Pr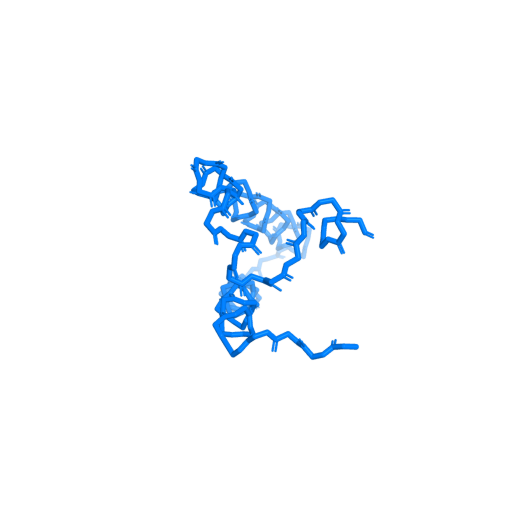otein AF-A0A101GKF9-F1 (afdb_monomer)

Foldseek 3Di:
DDFDPLLVVVVVVLVVVLVVLLCVLVPDDDDDPVVSVVSSVVVVVVSVVVVCVVCVVVQVVSCVNRVHHPVVVVD

pLDDT: mean 86.2, std 10.92, range [49.34, 97.06]

Sequence (75 aa):
MTLPRAGVLLAAVVLALYAITAAVVLTAPYGDPFNVIARLTALWGFLALAIAAILTPLLREIMMVFGRPFLAVHH

Secondary structure (DSSP, 8-state):
-PPPHHHHHHHHHHHHHHHHHHHHHHHS--S-HHHHHHHHHHHHHHHHHHHHHHHGGGHHHHHHHHTS-THHHH-

Solvent-accessible surface area (backbone atoms only — not comparable to full-atom values): 4375 Å² total; per-residue (Å²): 135,85,69,40,70,64,29,51,49,52,52,49,52,54,51,49,52,55,51,50,53,49,50,56,53,73,69,44,90,77,93,50,72,67,58,48,52,54,50,48,52,50,52,53,51,51,50,49,51,51,52,49,62,66,43,58,89,40,48,71,60,48,22,61,40,48,72,44,62,57,76,77,73,77,106

Structure (mmCIF, N/CA/C/O backbone):
data_AF-A0A101GKF9-F1
#
_entry.id   AF-A0A101GKF9-F1
#
loop_
_atom_site.group_PDB
_atom_site.id
_atom_site.type_symbol
_atom_site.label_atom_id
_atom_site.label_alt_id
_atom_site.label_comp_id
_atom_site.label_asym_id
_atom_site.label_entity_id
_atom_site.label_seq_id
_atom_site.pdbx_PDB_ins_code
_atom_site.Cartn_x
_atom_site.Cartn_y
_atom_site.Cartn_z
_atom_site.occupancy
_atom_site.B_iso_or_equiv
_atom_site.auth_seq_id
_atom_site.auth_comp_id
_atom_site.auth_asym_id
_atom_site.auth_atom_id
_atom_site.pdbx_PDB_model_num
ATOM 1 N N . MET A 1 1 ? 1.160 -3.565 23.670 1.00 55.53 1 MET A N 1
ATOM 2 C CA . MET A 1 1 ? -0.216 -4.114 23.587 1.00 55.53 1 MET A CA 1
ATOM 3 C C . MET A 1 1 ? -0.475 -4.649 22.185 1.00 55.53 1 MET A C 1
ATOM 5 O O . MET A 1 1 ? -0.102 -3.986 21.221 1.00 55.53 1 MET A O 1
ATOM 9 N N . THR A 1 2 ? -1.087 -5.828 22.073 1.00 73.38 2 THR A N 1
ATOM 10 C CA . THR A 1 2 ? -1.371 -6.539 20.813 1.00 73.38 2 THR A CA 1
ATOM 11 C C . THR A 1 2 ? -2.575 -5.941 20.080 1.00 73.38 2 THR A C 1
ATOM 13 O O . THR A 1 2 ? -3.546 -5.540 20.716 1.00 73.38 2 THR A O 1
ATOM 16 N N . LEU A 1 3 ? -2.515 -5.848 18.750 1.00 76.38 3 LEU A N 1
ATOM 17 C CA . LEU A 1 3 ? -3.670 -5.473 17.926 1.00 76.38 3 LEU A CA 1
ATOM 18 C C . LEU A 1 3 ? -4.709 -6.610 17.908 1.00 76.38 3 LEU A C 1
ATOM 20 O O . LEU A 1 3 ? -4.317 -7.781 17.929 1.00 76.38 3 LEU A O 1
ATOM 24 N N . PRO A 1 4 ? -6.017 -6.306 17.831 1.00 85.56 4 PRO A N 1
ATOM 25 C CA . PRO A 1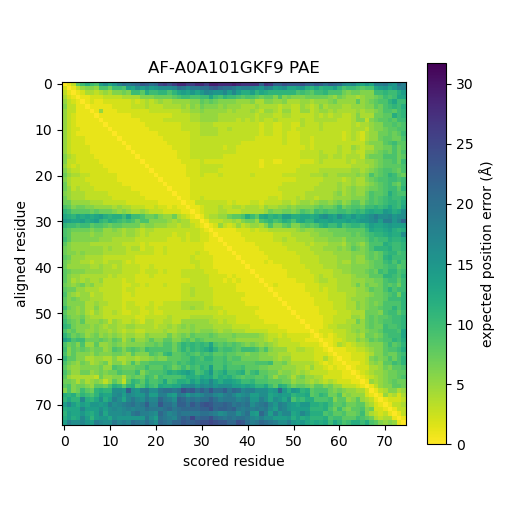 4 ? -7.036 -7.320 17.575 1.00 85.56 4 PRO A CA 1
ATOM 26 C C . PRO A 1 4 ? -6.778 -8.031 16.239 1.00 85.56 4 PRO A C 1
ATOM 28 O O . PRO A 1 4 ? -6.307 -7.411 15.285 1.00 85.56 4 PRO A O 1
ATOM 31 N N . ARG A 1 5 ? -7.140 -9.319 16.131 1.00 87.50 5 ARG A N 1
ATOM 32 C CA . ARG A 1 5 ? -6.954 -10.110 14.893 1.00 87.50 5 ARG A CA 1
ATOM 33 C C . ARG A 1 5 ? -7.570 -9.432 13.667 1.00 87.50 5 ARG A C 1
ATOM 35 O O . ARG A 1 5 ? -6.963 -9.437 12.605 1.00 87.50 5 ARG A O 1
ATOM 42 N N . ALA A 1 6 ? -8.740 -8.814 13.830 1.00 84.38 6 ALA A N 1
ATOM 43 C CA . ALA A 1 6 ? -9.412 -8.074 12.765 1.00 84.38 6 ALA A CA 1
ATOM 44 C C . ALA A 1 6 ? -8.592 -6.863 12.281 1.00 84.38 6 ALA A C 1
ATOM 46 O O . ALA A 1 6 ? -8.447 -6.674 11.078 1.00 84.38 6 ALA A O 1
ATOM 47 N N . GLY A 1 7 ? -7.989 -6.094 13.196 1.00 84.44 7 GLY A N 1
ATOM 48 C CA . GLY A 1 7 ? -7.092 -4.990 12.844 1.00 84.44 7 GLY A CA 1
ATOM 49 C C . GLY A 1 7 ? -5.824 -5.462 12.127 1.00 84.44 7 GLY A C 1
ATOM 50 O O . GLY A 1 7 ? -5.394 -4.833 11.164 1.00 84.44 7 GLY A O 1
ATOM 51 N N . VAL A 1 8 ? -5.267 -6.609 12.534 1.00 88.94 8 VAL A N 1
ATOM 52 C CA . VAL A 1 8 ? -4.128 -7.234 11.837 1.00 88.94 8 VAL A CA 1
ATOM 53 C C . VAL A 1 8 ? -4.513 -7.661 10.419 1.00 88.94 8 VAL A C 1
ATOM 55 O O . VAL A 1 8 ? -3.771 -7.383 9.481 1.00 88.94 8 VAL A O 1
ATOM 58 N N . LEU A 1 9 ? -5.677 -8.294 10.244 1.00 90.44 9 LEU A N 1
ATOM 59 C CA . LEU A 1 9 ? -6.176 -8.699 8.927 1.00 90.44 9 LEU A CA 1
ATOM 60 C C . LEU A 1 9 ? -6.418 -7.492 8.018 1.00 90.44 9 LEU A C 1
ATOM 62 O O . LEU A 1 9 ? -5.985 -7.504 6.870 1.00 90.44 9 LEU A O 1
ATOM 66 N N . LEU A 1 10 ? -7.051 -6.435 8.532 1.00 87.75 10 LEU A N 1
ATOM 67 C CA . LEU A 1 10 ? -7.277 -5.206 7.774 1.00 87.75 10 LEU A CA 1
ATOM 68 C C . LEU A 1 10 ? -5.951 -4.573 7.327 1.00 87.75 10 LEU A C 1
ATOM 70 O O . LEU A 1 10 ? -5.796 -4.241 6.154 1.00 87.75 10 LEU A O 1
ATOM 74 N N . ALA A 1 11 ? -4.976 -4.463 8.233 1.00 88.25 11 ALA A N 1
ATOM 75 C CA . ALA A 1 11 ? -3.648 -3.952 7.902 1.00 88.25 11 ALA A CA 1
ATOM 76 C C . ALA A 1 11 ? -2.942 -4.821 6.845 1.00 88.25 11 ALA A C 1
ATOM 78 O O . ALA A 1 11 ? -2.338 -4.288 5.915 1.00 88.25 11 ALA A O 1
ATOM 79 N N . ALA A 1 12 ? -3.063 -6.149 6.942 1.00 93.94 12 ALA A N 1
ATOM 80 C CA . ALA A 1 12 ? -2.506 -7.074 5.960 1.00 93.94 12 ALA A CA 1
ATOM 81 C C . ALA A 1 12 ? -3.155 -6.919 4.574 1.00 93.94 12 ALA A C 1
ATOM 83 O O . ALA A 1 12 ? -2.447 -6.950 3.572 1.00 93.94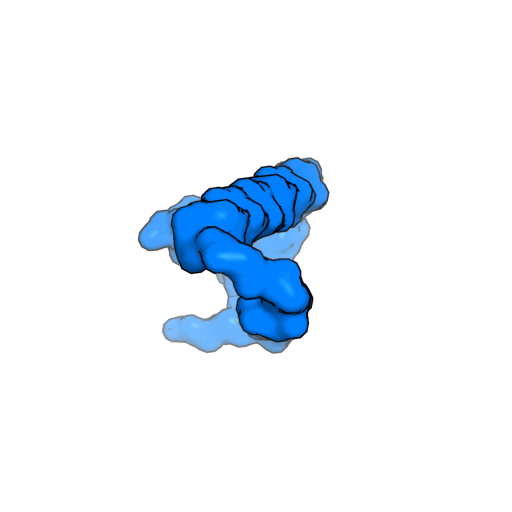 12 ALA A O 1
ATOM 84 N N . VAL A 1 13 ? -4.474 -6.700 4.502 1.00 94.12 13 VAL A N 1
ATOM 85 C CA . VAL A 1 13 ? -5.183 -6.440 3.236 1.00 94.12 13 VAL A CA 1
ATOM 86 C C . VAL A 1 13 ? -4.714 -5.131 2.605 1.00 94.12 13 VAL A C 1
ATOM 88 O O . VAL A 1 13 ? -4.403 -5.108 1.416 1.00 94.12 13 VAL A O 1
ATOM 91 N N . VAL A 1 14 ? -4.606 -4.055 3.391 1.00 92.81 14 VAL A N 1
ATOM 92 C CA . VAL A 1 14 ? -4.074 -2.774 2.902 1.00 92.81 14 VAL A CA 1
ATOM 93 C C . VAL A 1 14 ? -2.655 -2.964 2.365 1.00 92.81 14 VAL A C 1
ATOM 95 O O . VAL A 1 14 ? -2.372 -2.568 1.237 1.00 92.81 14 VAL A O 1
ATOM 98 N N . LEU A 1 15 ? -1.784 -3.640 3.118 1.00 95.44 15 LEU A N 1
ATOM 99 C CA . LEU A 1 15 ? -0.414 -3.920 2.690 1.00 95.44 15 LEU A CA 1
ATOM 100 C C . LEU A 1 15 ? -0.367 -4.756 1.402 1.00 95.44 15 LEU A C 1
ATOM 102 O O . LEU A 1 15 ? 0.425 -4.461 0.508 1.00 95.44 15 LEU A O 1
ATOM 106 N N . ALA A 1 16 ? -1.237 -5.761 1.276 1.00 96.88 16 ALA A N 1
ATOM 107 C CA . ALA A 1 16 ? -1.346 -6.574 0.072 1.00 96.88 16 ALA A CA 1
ATOM 108 C C . ALA A 1 16 ? -1.745 -5.731 -1.149 1.00 96.88 16 ALA A C 1
ATOM 110 O O . ALA A 1 16 ? -1.165 -5.911 -2.217 1.00 96.88 16 ALA A O 1
ATOM 111 N N . LEU A 1 17 ? -2.660 -4.766 -1.004 1.00 95.19 17 LEU A N 1
ATOM 112 C CA . LEU A 1 17 ? -3.019 -3.849 -2.093 1.00 95.19 17 LEU A CA 1
ATOM 113 C C . LEU A 1 17 ? -1.823 -2.994 -2.542 1.00 95.19 17 LEU A C 1
ATOM 115 O O . LEU A 1 17 ? -1.571 -2.871 -3.743 1.00 95.19 17 LEU A O 1
ATOM 119 N N . TYR A 1 18 ? -1.038 -2.455 -1.605 1.00 95.75 18 TYR A N 1
ATOM 120 C CA . TYR A 1 18 ? 0.195 -1.728 -1.935 1.00 95.75 18 TYR A CA 1
ATOM 121 C C . TYR A 1 18 ? 1.227 -2.618 -2.642 1.00 95.75 18 TYR A C 1
ATOM 123 O O . TYR A 1 18 ? 1.831 -2.197 -3.629 1.00 95.75 18 TYR A O 1
ATOM 131 N N . ALA A 1 19 ? 1.399 -3.859 -2.185 1.00 97.06 19 ALA A N 1
ATOM 132 C CA . ALA A 1 19 ? 2.318 -4.812 -2.799 1.00 97.06 19 ALA A CA 1
ATOM 133 C C . ALA A 1 19 ? 1.878 -5.214 -4.217 1.00 97.06 19 ALA A C 1
ATOM 135 O O . ALA A 1 19 ? 2.700 -5.232 -5.130 1.00 97.06 19 ALA A O 1
ATOM 136 N N . ILE A 1 20 ? 0.584 -5.484 -4.424 1.00 96.56 20 ILE A N 1
ATOM 137 C CA . ILE A 1 20 ? 0.025 -5.830 -5.739 1.00 96.56 20 ILE A CA 1
ATOM 138 C C . ILE A 1 20 ? 0.194 -4.661 -6.708 1.00 96.56 20 ILE A C 1
ATOM 140 O O . ILE A 1 20 ? 0.675 -4.852 -7.822 1.00 96.56 20 ILE A O 1
ATOM 144 N N . THR A 1 21 ? -0.157 -3.445 -6.289 1.00 95.12 21 THR A N 1
ATOM 145 C CA . THR A 1 21 ? -0.000 -2.252 -7.136 1.00 95.12 21 THR A CA 1
ATOM 146 C C . THR A 1 21 ? 1.461 -1.995 -7.497 1.00 95.12 21 THR A C 1
ATOM 148 O O . THR A 1 21 ? 1.753 -1.706 -8.657 1.00 95.12 21 THR A O 1
ATOM 151 N N . ALA A 1 22 ? 2.389 -2.193 -6.558 1.00 95.19 22 ALA A N 1
ATOM 152 C CA . ALA A 1 22 ? 3.819 -2.130 -6.837 1.00 95.19 22 ALA A CA 1
ATOM 153 C C . ALA A 1 22 ? 4.257 -3.201 -7.841 1.00 95.19 22 ALA A C 1
ATOM 155 O O . ALA A 1 22 ? 4.903 -2.877 -8.833 1.00 95.19 22 ALA A O 1
ATOM 156 N N . ALA A 1 23 ? 3.862 -4.459 -7.632 1.00 96.12 23 ALA A N 1
ATOM 157 C CA . ALA A 1 23 ? 4.200 -5.559 -8.529 1.00 96.12 23 ALA A CA 1
ATOM 158 C C . ALA A 1 23 ? 3.686 -5.304 -9.953 1.00 96.12 23 ALA A C 1
ATOM 160 O O . ALA A 1 23 ? 4.442 -5.458 -10.908 1.00 96.12 23 ALA A O 1
ATOM 161 N N . VAL A 1 24 ? 2.440 -4.845 -10.104 1.00 94.38 24 VAL A N 1
ATOM 162 C CA . VAL A 1 24 ? 1.849 -4.505 -11.409 1.00 94.38 24 VAL A CA 1
ATOM 163 C C . VAL A 1 24 ? 2.643 -3.404 -12.112 1.00 94.38 24 VAL A C 1
ATOM 165 O O . VAL A 1 24 ? 2.922 -3.516 -13.302 1.00 94.38 24 VAL A O 1
ATOM 168 N N . VAL A 1 25 ? 3.031 -2.344 -11.399 1.00 93.94 25 VAL A N 1
ATOM 169 C CA . VAL A 1 25 ? 3.776 -1.231 -12.005 1.00 93.94 25 VAL A CA 1
ATOM 170 C C . VAL A 1 25 ? 5.211 -1.633 -12.351 1.00 93.94 25 VAL A C 1
ATOM 172 O O . VAL A 1 25 ? 5.685 -1.283 -13.429 1.00 93.94 25 VAL A O 1
ATOM 175 N N . LEU A 1 26 ? 5.884 -2.387 -11.478 1.00 93.56 26 LEU A N 1
ATOM 176 C CA . LEU A 1 26 ? 7.282 -2.792 -11.657 1.00 93.56 26 LEU A CA 1
ATOM 177 C C . LEU A 1 26 ? 7.471 -3.908 -12.696 1.0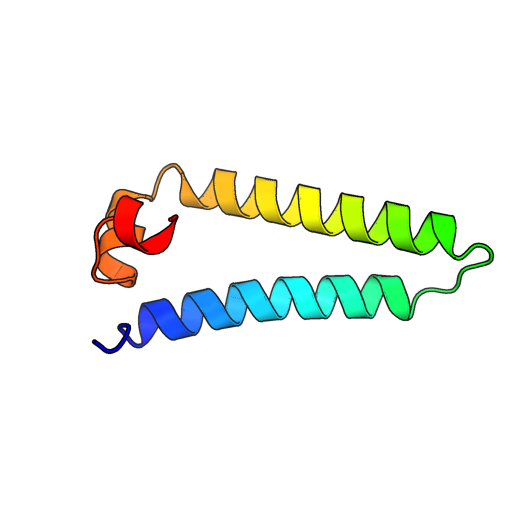0 93.56 26 LEU A C 1
ATOM 179 O O . LEU A 1 26 ? 8.557 -4.033 -13.253 1.00 93.56 26 LEU A O 1
ATOM 183 N N . THR A 1 27 ? 6.441 -4.717 -12.957 1.00 93.88 27 THR A N 1
ATOM 184 C CA . THR A 1 27 ? 6.487 -5.793 -13.968 1.00 93.88 27 THR A CA 1
ATOM 185 C C . THR A 1 27 ? 5.924 -5.376 -15.325 1.00 93.88 27 THR A C 1
ATOM 187 O O . THR A 1 27 ? 6.101 -6.094 -16.309 1.00 93.88 27 THR A O 1
ATOM 190 N N . ALA A 1 28 ? 5.263 -4.219 -15.411 1.00 90.94 28 ALA A N 1
ATOM 191 C CA . ALA A 1 28 ? 4.799 -3.684 -16.682 1.00 90.94 28 ALA A CA 1
ATOM 192 C C . ALA A 1 28 ? 5.992 -3.252 -17.557 1.00 90.94 28 ALA A C 1
ATOM 194 O O . ALA A 1 28 ? 6.922 -2.630 -17.041 1.00 90.94 28 ALA A O 1
ATOM 195 N N . PRO A 1 29 ? 5.964 -3.498 -18.882 1.00 91.81 29 PRO A N 1
ATOM 196 C CA . PRO A 1 29 ? 6.987 -2.985 -19.788 1.00 91.81 29 PRO A CA 1
ATOM 197 C C . PRO A 1 29 ? 7.120 -1.463 -19.671 1.00 91.81 29 PRO A C 1
ATOM 199 O O . PRO A 1 29 ? 6.118 -0.741 -19.692 1.00 91.81 29 PRO A O 1
ATOM 202 N N . TYR A 1 30 ? 8.353 -0.970 -19.562 1.00 85.00 30 TYR A N 1
ATOM 203 C CA . TYR A 1 30 ? 8.641 0.459 -19.479 1.00 85.00 30 TYR A CA 1
ATOM 204 C C . TYR A 1 30 ? 9.888 0.827 -20.284 1.00 85.00 30 TYR A C 1
ATOM 206 O O . TYR A 1 30 ? 10.828 0.044 -20.387 1.00 85.00 30 TYR A O 1
ATOM 214 N N . GLY A 1 31 ? 9.880 2.032 -20.862 1.00 87.44 31 GLY A N 1
ATOM 215 C CA . GLY A 1 31 ? 11.034 2.603 -21.569 1.00 87.44 31 GLY A CA 1
ATOM 216 C C . GLY A 1 31 ? 11.820 3.629 -20.749 1.00 87.44 31 GLY A C 1
ATOM 217 O O . GLY A 1 31 ? 12.996 3.843 -21.015 1.00 87.44 31 GLY A O 1
ATOM 218 N N . ASP A 1 32 ? 11.190 4.244 -19.744 1.00 92.81 32 ASP A N 1
ATOM 219 C CA . ASP A 1 32 ? 11.769 5.319 -18.931 1.00 92.81 32 ASP A CA 1
ATOM 220 C C . ASP A 1 32 ? 11.515 5.068 -17.429 1.00 92.81 32 ASP A C 1
ATOM 222 O O . ASP A 1 32 ? 10.350 4.981 -17.018 1.00 92.81 32 ASP A O 1
ATOM 226 N N . PRO A 1 33 ? 12.567 4.969 -16.593 1.00 91.62 33 PRO A N 1
ATOM 227 C CA . PRO A 1 33 ? 12.441 4.815 -15.144 1.00 91.62 33 PRO A CA 1
ATOM 228 C C . PRO A 1 33 ? 11.649 5.936 -14.455 1.00 91.62 33 PRO A C 1
ATOM 230 O O . PRO A 1 33 ? 10.927 5.661 -13.495 1.00 91.62 33 PRO A O 1
ATOM 233 N N . PHE A 1 34 ? 11.730 7.184 -14.935 1.00 94.19 34 PHE A N 1
ATOM 234 C CA . PHE A 1 34 ? 10.988 8.295 -14.324 1.00 94.19 34 PHE A CA 1
ATOM 235 C C . PHE A 1 34 ? 9.479 8.119 -14.487 1.00 94.19 34 PHE A C 1
ATOM 237 O O . PHE A 1 34 ? 8.720 8.380 -13.552 1.00 94.19 34 PHE A O 1
ATOM 244 N N . ASN A 1 35 ? 9.042 7.599 -15.634 1.00 90.69 35 ASN A N 1
ATOM 245 C CA . ASN A 1 35 ? 7.643 7.262 -15.878 1.00 90.69 35 ASN A CA 1
ATOM 246 C C . ASN A 1 35 ? 7.142 6.174 -14.908 1.00 90.69 35 ASN A C 1
ATOM 248 O O . ASN A 1 35 ? 6.051 6.297 -14.352 1.00 90.69 35 ASN A O 1
ATOM 252 N N . VAL A 1 36 ? 7.953 5.145 -14.633 1.00 94.38 36 VAL A N 1
ATOM 253 C CA . VAL A 1 36 ? 7.611 4.095 -13.653 1.00 94.38 36 VAL A CA 1
ATOM 254 C C . VAL A 1 36 ? 7.423 4.686 -12.260 1.00 94.38 36 VAL A C 1
ATOM 256 O O . VAL A 1 36 ? 6.419 4.397 -11.609 1.00 94.38 36 VAL A O 1
ATOM 259 N N . ILE A 1 37 ? 8.345 5.550 -11.822 1.00 94.38 37 ILE A N 1
ATOM 260 C CA . ILE A 1 37 ? 8.256 6.223 -10.520 1.00 94.38 37 ILE A CA 1
ATOM 261 C C . ILE A 1 37 ? 6.994 7.086 -10.458 1.00 94.38 37 ILE A C 1
ATOM 263 O O . ILE A 1 37 ? 6.228 6.962 -9.506 1.00 94.38 37 ILE A O 1
ATOM 267 N N . ALA A 1 38 ? 6.740 7.913 -11.477 1.00 93.75 38 ALA A N 1
ATOM 268 C CA . ALA A 1 38 ? 5.565 8.780 -11.533 1.00 93.75 38 ALA A CA 1
ATOM 269 C C . ALA A 1 38 ? 4.248 7.986 -11.503 1.00 93.75 38 ALA A C 1
ATOM 271 O O . ALA A 1 38 ? 3.305 8.359 -10.807 1.00 93.75 38 ALA A O 1
ATOM 272 N N . ARG A 1 39 ? 4.182 6.859 -12.220 1.00 93.69 39 ARG A N 1
ATOM 273 C CA . ARG A 1 39 ? 3.018 5.964 -12.195 1.00 93.69 39 ARG A CA 1
ATOM 274 C C . ARG A 1 39 ? 2.845 5.309 -10.835 1.00 93.69 39 ARG A C 1
ATOM 276 O O . ARG A 1 39 ? 1.726 5.277 -10.337 1.00 93.69 39 ARG A O 1
ATOM 283 N N . LEU A 1 40 ? 3.924 4.806 -10.235 1.00 94.62 40 LEU A N 1
ATOM 284 C CA . LEU A 1 40 ? 3.872 4.156 -8.929 1.00 94.62 40 LEU A CA 1
ATOM 285 C C . LEU A 1 40 ? 3.384 5.127 -7.850 1.00 94.62 40 LEU A C 1
ATOM 287 O O . LEU A 1 40 ? 2.464 4.798 -7.103 1.00 94.62 40 LEU A O 1
ATOM 291 N N . THR A 1 41 ? 3.947 6.337 -7.803 1.00 94.00 41 THR A N 1
ATOM 292 C CA . THR A 1 41 ? 3.558 7.359 -6.823 1.00 94.00 41 THR A CA 1
ATOM 293 C C . THR A 1 41 ? 2.124 7.831 -7.034 1.00 94.00 41 THR A C 1
ATOM 295 O O . THR A 1 41 ? 1.378 7.934 -6.061 1.00 94.00 41 THR A O 1
ATOM 298 N N . ALA A 1 42 ? 1.695 8.039 -8.284 1.00 92.50 42 ALA A N 1
ATOM 299 C CA . ALA A 1 42 ? 0.310 8.384 -8.589 1.00 92.50 42 ALA A CA 1
ATOM 300 C C . ALA A 1 42 ? -0.661 7.278 -8.147 1.00 92.50 42 ALA A C 1
ATOM 302 O O . ALA A 1 42 ? -1.666 7.562 -7.498 1.00 92.50 42 ALA A O 1
ATOM 303 N N . LEU A 1 43 ? -0.353 6.013 -8.450 1.00 93.50 43 LEU A N 1
ATOM 304 C CA . LEU A 1 43 ? -1.239 4.889 -8.154 1.00 93.50 43 LEU A CA 1
ATOM 305 C C . LEU A 1 43 ? -1.343 4.622 -6.647 1.00 93.50 43 LEU A C 1
ATOM 307 O O . LEU A 1 43 ? -2.440 4.410 -6.136 1.00 93.50 43 LEU A O 1
ATOM 311 N N . TRP A 1 44 ? -0.226 4.701 -5.920 1.00 96.75 44 TRP A N 1
ATOM 312 C CA . TRP A 1 44 ? -0.224 4.641 -4.457 1.00 96.75 44 TRP A CA 1
ATOM 313 C C . TRP A 1 44 ? -0.948 5.828 -3.817 1.00 96.75 44 TRP A C 1
ATOM 315 O O . TRP A 1 44 ? -1.667 5.630 -2.838 1.00 96.75 44 TRP A O 1
ATOM 325 N N . GLY A 1 45 ? -0.811 7.036 -4.372 1.00 93.06 45 GLY A N 1
ATOM 326 C CA . GLY A 1 45 ? -1.545 8.219 -3.920 1.00 93.06 45 GLY A CA 1
ATOM 327 C C . GLY A 1 45 ? -3.057 8.066 -4.097 1.00 93.06 45 GLY A C 1
ATOM 328 O O . GLY A 1 45 ? -3.814 8.265 -3.148 1.00 93.06 45 GLY A O 1
ATOM 329 N N . PHE A 1 46 ? -3.506 7.628 -5.276 1.00 94.19 46 PHE A N 1
ATOM 330 C CA . PHE A 1 46 ? -4.922 7.346 -5.527 1.00 94.19 46 PHE A CA 1
ATOM 331 C C . PHE A 1 46 ? -5.460 6.219 -4.643 1.00 94.19 46 PHE A C 1
ATOM 333 O O . PHE A 1 46 ? -6.562 6.343 -4.111 1.00 94.19 46 PHE A O 1
ATOM 340 N N . LEU A 1 47 ? -4.686 5.148 -4.442 1.00 94.56 47 LEU A N 1
ATOM 341 C CA . LEU A 1 47 ? -5.064 4.056 -3.547 1.00 94.56 47 LEU A CA 1
ATOM 342 C C . LEU A 1 47 ? -5.237 4.554 -2.105 1.00 94.56 47 LEU A C 1
ATOM 344 O O . LEU A 1 47 ? -6.241 4.235 -1.470 1.00 94.56 47 LEU A O 1
ATOM 348 N N . ALA A 1 48 ? -4.305 5.375 -1.610 1.00 93.81 48 ALA A N 1
ATOM 349 C CA . ALA A 1 48 ? -4.391 5.972 -0.280 1.00 93.81 48 ALA A CA 1
ATOM 350 C C . ALA A 1 48 ? -5.655 6.830 -0.125 1.00 93.81 48 ALA A C 1
ATOM 352 O O . ALA A 1 48 ? -6.385 6.680 0.855 1.00 93.81 48 ALA A O 1
ATOM 3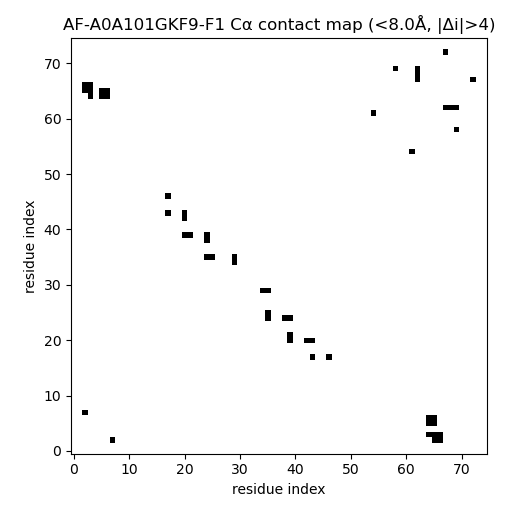53 N N . LEU A 1 49 ? -5.943 7.690 -1.110 1.00 92.56 49 LEU A N 1
ATOM 354 C CA . LEU A 1 49 ? -7.133 8.544 -1.112 1.00 92.56 49 LEU A CA 1
ATOM 355 C C . LEU A 1 49 ? -8.427 7.725 -1.151 1.00 92.56 49 LEU A C 1
ATOM 357 O O . LEU A 1 49 ? -9.362 8.033 -0.417 1.00 92.56 49 LEU A O 1
ATOM 361 N N . ALA A 1 50 ? -8.477 6.665 -1.959 1.00 92.88 50 ALA A N 1
ATOM 362 C CA . ALA A 1 50 ? -9.634 5.782 -2.035 1.00 92.88 50 ALA A CA 1
ATOM 363 C C . ALA A 1 50 ? -9.877 5.054 -0.706 1.00 92.88 50 ALA A C 1
ATOM 365 O O . ALA A 1 50 ? -11.000 5.051 -0.203 1.00 92.88 50 ALA A O 1
ATOM 366 N N . ILE A 1 51 ? -8.823 4.492 -0.101 1.00 91.19 51 ILE A N 1
ATOM 367 C CA . ILE A 1 51 ? -8.906 3.860 1.220 1.00 91.19 51 ILE A CA 1
ATOM 368 C C . ILE A 1 51 ? -9.387 4.887 2.252 1.00 91.19 51 ILE A C 1
ATOM 370 O O . ILE A 1 51 ? -10.349 4.621 2.966 1.00 91.19 51 ILE A O 1
ATOM 374 N N . ALA A 1 52 ? -8.795 6.083 2.295 1.00 88.56 52 ALA A N 1
ATOM 375 C CA . ALA A 1 52 ? -9.205 7.136 3.220 1.00 88.56 52 ALA A CA 1
ATOM 376 C C . ALA A 1 52 ? -10.681 7.529 3.038 1.00 88.56 52 ALA A C 1
ATOM 378 O O . ALA A 1 52 ? -11.414 7.611 4.023 1.00 88.56 52 ALA A O 1
ATOM 379 N N . ALA A 1 53 ? -11.145 7.707 1.799 1.00 90.00 53 ALA A N 1
ATOM 380 C CA . ALA A 1 53 ? -12.534 8.051 1.501 1.00 90.00 53 ALA A CA 1
ATOM 381 C C . ALA A 1 53 ? -13.519 6.963 1.962 1.00 90.00 53 ALA A C 1
ATOM 383 O O . ALA A 1 53 ? -14.541 7.281 2.567 1.00 90.00 53 ALA A O 1
ATOM 384 N N . ILE A 1 54 ? -13.190 5.685 1.737 1.00 88.44 54 ILE A N 1
ATOM 385 C CA . ILE A 1 54 ? -14.017 4.541 2.157 1.00 88.44 54 ILE A CA 1
ATOM 386 C C . ILE A 1 54 ? -14.044 4.406 3.687 1.00 88.44 54 ILE A C 1
ATOM 388 O O . ILE A 1 54 ? -15.081 4.087 4.265 1.00 88.44 54 ILE A O 1
ATOM 392 N N . LEU A 1 55 ? -12.912 4.653 4.351 1.00 86.25 55 LEU A N 1
ATOM 393 C CA . LEU A 1 55 ? -12.776 4.505 5.800 1.00 86.25 55 LEU A CA 1
ATOM 394 C C . LEU A 1 55 ? -13.355 5.693 6.589 1.00 86.25 55 LEU A C 1
ATOM 396 O O . LEU A 1 55 ? -13.798 5.505 7.718 1.00 86.25 55 LEU A O 1
ATOM 400 N N . THR A 1 56 ? -13.395 6.898 6.011 1.00 84.56 56 THR A N 1
ATOM 401 C CA . THR A 1 56 ? -13.869 8.130 6.674 1.00 84.56 56 THR A CA 1
ATOM 402 C C . THR A 1 56 ? -15.263 8.007 7.319 1.00 84.56 56 THR A C 1
ATOM 404 O O . THR A 1 56 ? -15.386 8.346 8.498 1.00 84.56 56 THR A O 1
ATOM 407 N N . PRO A 1 57 ? -16.316 7.499 6.645 1.00 84.94 57 PRO A N 1
ATOM 408 C CA . PRO A 1 57 ? -17.634 7.347 7.271 1.00 84.94 57 PRO A CA 1
ATOM 409 C C . PRO A 1 57 ? -17.685 6.250 8.347 1.00 84.94 57 PRO A C 1
ATOM 411 O O . PRO A 1 57 ? -18.621 6.232 9.138 1.00 84.94 57 PRO A O 1
ATOM 414 N N . LEU A 1 58 ? -16.689 5.358 8.388 1.00 84.06 58 LEU A N 1
ATOM 415 C CA . LEU A 1 58 ? -16.604 4.211 9.298 1.00 84.06 58 LEU A CA 1
ATOM 416 C C . LEU A 1 58 ? -15.528 4.399 10.377 1.00 84.06 58 LEU A C 1
ATOM 418 O O . LEU A 1 58 ? -15.090 3.437 11.007 1.00 84.06 58 LEU A O 1
ATOM 422 N N . LEU A 1 59 ? -15.051 5.632 10.587 1.00 80.44 59 LEU A N 1
ATOM 423 C CA . LEU A 1 59 ? -13.957 5.922 11.518 1.00 80.44 59 LEU A CA 1
ATOM 424 C C . LEU A 1 59 ? -14.238 5.395 12.930 1.00 80.44 59 LEU A C 1
ATOM 426 O O . LEU A 1 59 ? -13.323 4.922 13.605 1.00 80.44 59 LEU A O 1
ATOM 430 N N . ARG A 1 60 ? -15.499 5.428 13.375 1.00 80.56 60 ARG A N 1
ATOM 431 C CA . ARG A 1 60 ? -15.889 4.942 14.702 1.00 80.56 60 ARG A CA 1
ATOM 432 C C . ARG A 1 60 ? -15.749 3.427 14.818 1.00 80.56 60 ARG A C 1
ATOM 434 O O . ARG A 1 60 ? -15.188 2.935 15.793 1.00 80.56 60 ARG A O 1
ATOM 441 N N . GLU A 1 61 ? -16.224 2.702 13.820 1.00 81.88 61 GLU A N 1
AT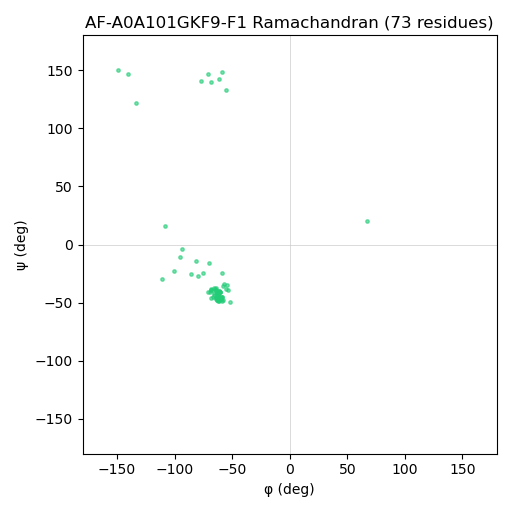OM 442 C CA . GLU A 1 61 ? -16.178 1.248 13.717 1.00 81.88 61 GLU A CA 1
ATOM 443 C C . GLU A 1 61 ? -14.736 0.769 13.528 1.00 81.88 61 GLU A C 1
ATOM 445 O O . GLU A 1 61 ? -14.303 -0.195 14.156 1.00 81.88 61 GLU A O 1
ATOM 450 N N . ILE A 1 62 ? -13.946 1.494 12.737 1.00 78.31 62 ILE A N 1
ATOM 451 C CA . ILE A 1 62 ? -12.521 1.229 12.537 1.00 78.31 62 ILE A CA 1
ATOM 452 C C . ILE A 1 62 ? -11.759 1.366 13.856 1.00 78.31 62 ILE A C 1
ATOM 454 O O . ILE A 1 62 ? -10.958 0.492 14.187 1.00 78.31 62 ILE A O 1
ATOM 458 N N . MET A 1 63 ? -12.041 2.393 14.664 1.00 79.62 63 MET A N 1
ATOM 459 C CA . MET A 1 63 ? -11.456 2.499 16.007 1.00 79.62 63 MET A CA 1
ATOM 460 C C . MET A 1 63 ? -11.780 1.279 16.881 1.00 79.62 63 MET A C 1
ATOM 462 O O . MET A 1 63 ? -10.924 0.831 17.645 1.00 79.62 63 MET A O 1
ATOM 466 N N . MET A 1 64 ? -12.976 0.693 16.743 1.00 78.81 64 MET A N 1
ATOM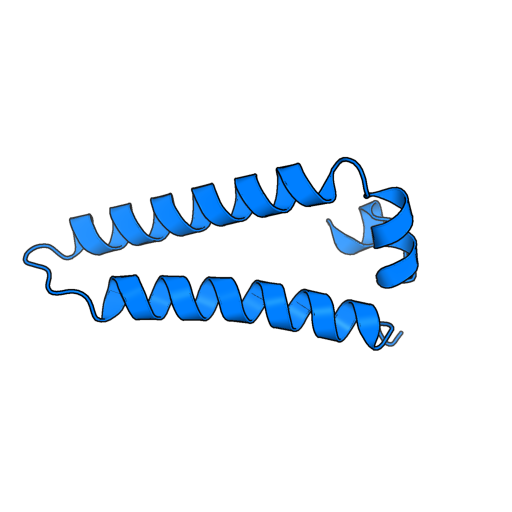 467 C CA . MET A 1 64 ? -13.327 -0.553 17.437 1.00 78.81 64 MET A CA 1
ATOM 468 C C . MET A 1 64 ? -12.534 -1.753 16.897 1.00 78.81 64 MET A C 1
ATOM 470 O O . MET A 1 64 ? -12.063 -2.571 17.684 1.00 78.81 64 MET A O 1
ATOM 474 N N . VAL A 1 65 ? -12.316 -1.834 15.580 1.00 78.75 65 VAL A N 1
ATOM 475 C CA . VAL A 1 65 ? -11.514 -2.891 14.931 1.00 78.75 65 VAL A CA 1
ATOM 476 C C . VAL A 1 65 ? -10.044 -2.844 15.359 1.00 78.75 65 VAL A C 1
ATOM 478 O O . VAL A 1 65 ? -9.437 -3.890 15.604 1.00 78.75 65 VAL A O 1
ATOM 481 N N . PHE A 1 66 ? -9.467 -1.648 15.484 1.00 74.94 66 PHE A N 1
ATOM 482 C CA . PHE A 1 66 ? -8.100 -1.462 15.982 1.00 74.94 66 PHE A CA 1
ATOM 483 C C . PHE A 1 66 ? -8.013 -1.499 17.518 1.00 74.94 66 PHE A C 1
ATOM 485 O O . PHE A 1 66 ? -6.919 -1.662 18.066 1.00 74.94 66 PHE A O 1
ATOM 492 N N . GLY A 1 67 ? -9.153 -1.403 18.214 1.00 74.25 67 GLY A N 1
ATOM 493 C CA . GLY A 1 67 ? -9.264 -1.404 19.674 1.00 74.25 67 GLY A CA 1
ATOM 494 C C . GLY A 1 67 ? -8.663 -0.161 20.338 1.00 74.25 67 GLY A C 1
ATOM 495 O O . GLY A 1 67 ? -8.275 -0.223 21.504 1.00 74.25 67 GLY A O 1
ATOM 496 N N . ARG A 1 68 ? -8.494 0.936 1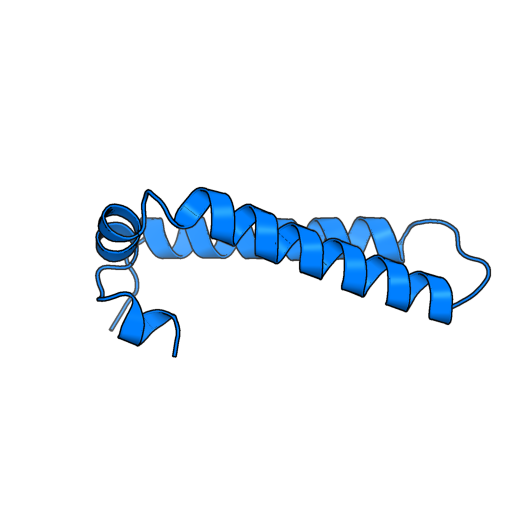9.586 1.00 71.56 68 ARG A N 1
ATOM 497 C CA . ARG A 1 68 ? -7.786 2.156 20.005 1.00 71.56 68 ARG A CA 1
ATOM 498 C C . ARG A 1 68 ? -8.391 3.386 19.324 1.00 71.56 68 ARG A C 1
ATOM 500 O O . ARG A 1 68 ? -8.874 3.271 18.197 1.00 71.56 68 ARG A O 1
ATOM 507 N N . PRO A 1 69 ? -8.337 4.566 19.961 1.00 71.75 69 PRO A N 1
ATOM 508 C CA . PRO A 1 69 ? -8.738 5.808 19.314 1.00 71.75 69 PRO A CA 1
ATOM 509 C C . PRO A 1 69 ? -7.857 6.102 18.091 1.00 71.75 69 PRO A C 1
ATOM 511 O O . PRO A 1 69 ? -6.648 5.877 18.119 1.00 71.75 69 PRO A O 1
ATOM 514 N N . PHE A 1 70 ? -8.466 6.640 17.031 1.00 64.62 70 PHE A N 1
ATOM 515 C CA . PHE A 1 70 ? -7.835 6.891 15.730 1.00 64.62 70 PHE A CA 1
ATOM 516 C C . PHE A 1 70 ? -6.578 7.762 15.845 1.00 64.62 70 PHE A C 1
ATOM 518 O O . PHE A 1 70 ? -5.572 7.466 15.211 1.00 64.62 70 PHE A O 1
ATOM 525 N N . LEU A 1 71 ? -6.590 8.763 16.732 1.00 63.41 71 LEU A N 1
ATOM 526 C CA . LEU A 1 71 ? -5.437 9.632 16.999 1.00 63.41 71 LEU A CA 1
ATOM 527 C C . LEU A 1 71 ? -4.185 8.881 17.486 1.00 63.41 71 LEU A C 1
ATOM 529 O O . LEU A 1 71 ? -3.090 9.380 17.283 1.00 63.41 71 LEU A O 1
ATOM 533 N N . ALA A 1 72 ? -4.328 7.697 18.093 1.00 63.56 72 ALA A N 1
ATOM 534 C CA . ALA A 1 72 ? -3.204 6.868 18.548 1.00 63.56 72 ALA A CA 1
ATOM 535 C C . ALA A 1 72 ? -2.752 5.814 17.515 1.00 63.56 72 ALA A C 1
ATOM 537 O O . ALA A 1 72 ? -1.845 5.031 17.790 1.00 63.56 72 ALA A O 1
ATOM 538 N N . VAL 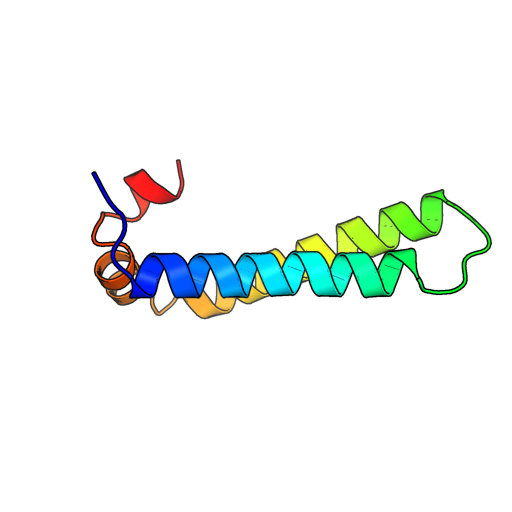A 1 73 ? -3.453 5.713 16.382 1.00 60.12 73 VAL A N 1
ATOM 539 C CA . VAL A 1 73 ? -3.136 4.801 15.267 1.00 60.12 73 VAL A CA 1
ATOM 540 C C . VAL A 1 73 ? -2.657 5.589 14.044 1.00 60.12 73 VAL A C 1
ATOM 542 O O . VAL A 1 73 ? -1.882 5.070 13.248 1.00 60.12 73 VAL A O 1
ATOM 545 N N . HIS A 1 74 ? -3.137 6.825 13.887 1.00 59.12 74 HIS A N 1
ATOM 546 C CA . HIS A 1 74 ? -2.816 7.716 12.775 1.00 59.12 74 HIS A CA 1
ATOM 547 C C . HIS A 1 74 ? -1.531 8.538 12.987 1.00 59.12 74 HIS A C 1
ATOM 549 O O . HIS A 1 74 ? -0.909 8.931 12.003 1.00 59.12 74 HIS A O 1
ATOM 555 N N . HIS A 1 75 ? -1.140 8.786 14.242 1.00 49.34 75 HIS A N 1
ATOM 556 C CA . HIS A 1 75 ? 0.126 9.415 14.644 1.00 49.34 75 HIS A CA 1
ATOM 557 C C . HIS A 1 75 ? 1.005 8.399 15.371 1.00 49.34 75 HIS A C 1
ATOM 559 O O . HIS A 1 75 ? 2.241 8.491 15.214 1.00 49.34 75 HIS A O 1
#

Radius of gyration: 15.4 Å; Cα contacts (8 Å, |Δi|>4): 28; chains: 1; bounding box: 30×20×45 Å

Mean predicted aligned error: 5.95 Å

Organism: NCBI:txid2198